Protein AF-A0A957G9I4-F1 (afdb_monomer_lite)

Structure (mmCIF, N/CA/C/O backbone):
data_AF-A0A957G9I4-F1
#
_entry.id   AF-A0A957G9I4-F1
#
loop_
_atom_site.group_PDB
_atom_site.id
_atom_site.type_symbol
_atom_site.label_atom_id
_atom_site.label_alt_id
_atom_site.label_comp_id
_atom_site.label_asym_id
_atom_site.label_entity_id
_atom_site.label_seq_id
_atom_site.pdbx_PDB_ins_code
_atom_site.Cartn_x
_atom_site.Cartn_y
_atom_site.Cartn_z
_atom_site.occupancy
_atom_site.B_iso_or_equiv
_atom_site.auth_seq_id
_atom_site.auth_comp_id
_atom_site.auth_asym_id
_atom_site.auth_atom_id
_atom_site.pdbx_PDB_model_num
ATOM 1 N N . LEU A 1 1 ? 21.755 17.758 -25.705 1.00 54.62 1 LEU A N 1
ATOM 2 C CA . LEU A 1 1 ? 21.112 17.105 -24.542 1.00 54.62 1 LEU A CA 1
ATOM 3 C C . LEU A 1 1 ? 19.600 17.067 -24.757 1.00 54.62 1 LEU A C 1
ATOM 5 O O . LEU A 1 1 ? 18.948 17.982 -24.293 1.00 54.62 1 LEU A O 1
ATOM 9 N N . LEU A 1 2 ? 19.099 16.063 -25.500 1.00 65.62 2 LEU A N 1
ATOM 10 C CA . LEU A 1 2 ? 17.687 15.646 -25.715 1.00 65.62 2 LEU A CA 1
ATOM 11 C C . LEU A 1 2 ? 17.427 15.306 -27.199 1.00 65.62 2 LEU A C 1
ATOM 13 O O . LEU A 1 2 ? 16.726 16.010 -27.914 1.00 65.62 2 LEU A O 1
ATOM 17 N N . GLN A 1 3 ? 17.999 14.191 -27.656 1.00 56.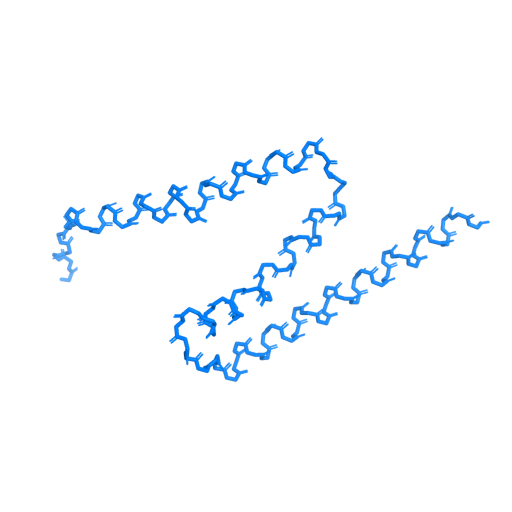16 3 GLN A N 1
ATOM 18 C CA . GLN A 1 3 ? 17.417 13.391 -28.741 1.00 56.16 3 GLN A CA 1
ATOM 19 C C . GLN A 1 3 ? 16.870 12.100 -28.121 1.00 56.16 3 GLN A C 1
ATOM 21 O O . GLN A 1 3 ? 17.311 11.004 -28.446 1.00 56.16 3 GLN A O 1
ATOM 26 N N . GLN A 1 4 ? 15.947 12.223 -27.167 1.00 67.38 4 GLN A N 1
ATOM 27 C CA . GLN A 1 4 ? 15.194 11.067 -26.690 1.00 67.38 4 GLN A CA 1
ATOM 28 C C . GLN A 1 4 ? 14.010 10.904 -27.643 1.00 67.38 4 GLN A C 1
ATOM 30 O O . GLN A 1 4 ? 12.979 11.565 -27.513 1.00 67.38 4 GLN A O 1
ATOM 35 N N . ARG A 1 5 ? 14.235 10.146 -28.721 1.00 70.88 5 ARG A N 1
ATOM 36 C CA . ARG A 1 5 ? 13.174 9.787 -29.662 1.00 70.88 5 ARG A CA 1
ATOM 37 C C . ARG A 1 5 ? 12.302 8.762 -28.953 1.00 70.88 5 ARG A C 1
ATOM 39 O O . ARG A 1 5 ? 12.807 7.724 -2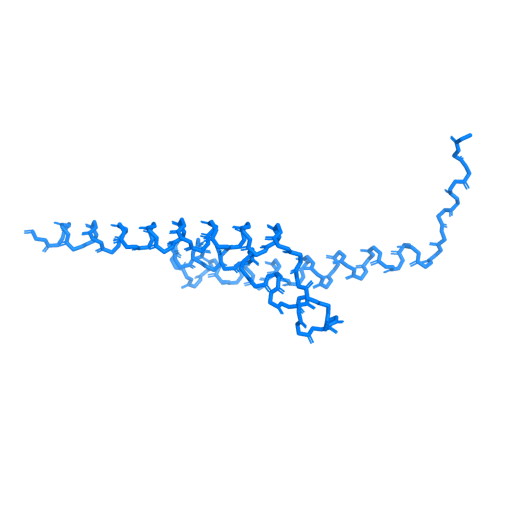8.552 1.00 70.88 5 ARG A O 1
ATOM 46 N N . TRP A 1 6 ? 11.030 9.098 -28.772 1.00 78.31 6 TRP A N 1
ATOM 47 C CA . TRP A 1 6 ? 10.057 8.204 -28.162 1.00 78.31 6 TRP A CA 1
ATOM 48 C C . TRP A 1 6 ? 9.889 6.985 -29.055 1.00 78.31 6 TRP A C 1
ATOM 50 O O . TRP A 1 6 ? 9.397 7.090 -30.181 1.00 78.31 6 TRP A O 1
ATOM 60 N N . GLU A 1 7 ? 10.324 5.838 -28.556 1.00 86.50 7 GLU A N 1
ATOM 61 C CA . GLU A 1 7 ? 10.158 4.577 -29.258 1.00 86.50 7 GLU A CA 1
ATOM 62 C C . GLU A 1 7 ? 8.750 4.037 -28.993 1.00 86.50 7 GLU A C 1
ATOM 64 O O . GLU A 1 7 ? 8.213 4.146 -27.887 1.00 86.50 7 GLU A O 1
ATOM 69 N N . TRP A 1 8 ? 8.142 3.382 -29.985 1.00 91.00 8 TRP A N 1
ATOM 70 C CA . TRP A 1 8 ? 6.804 2.786 -29.836 1.00 91.00 8 TRP A CA 1
ATOM 71 C C . TRP A 1 8 ? 6.710 1.823 -28.648 1.00 91.00 8 TRP A C 1
ATOM 73 O O . TRP A 1 8 ? 5.650 1.663 -28.048 1.00 91.00 8 TRP A O 1
ATOM 83 N N . ARG A 1 9 ? 7.841 1.217 -28.274 1.00 91.06 9 ARG A N 1
ATOM 84 C CA . ARG A 1 9 ? 7.975 0.356 -27.098 1.00 91.06 9 ARG A CA 1
ATOM 85 C C . ARG A 1 9 ? 7.721 1.102 -25.790 1.00 91.06 9 ARG A C 1
ATOM 87 O O . ARG A 1 9 ? 7.042 0.566 -24.923 1.00 91.06 9 ARG A O 1
ATOM 94 N N . GLU A 1 10 ? 8.242 2.316 -25.652 1.00 92.56 10 GLU A N 1
ATOM 95 C CA . GLU A 1 10 ? 8.088 3.138 -24.445 1.00 92.56 10 GLU A CA 1
ATOM 96 C C . GLU A 1 10 ? 6.639 3.595 -24.299 1.00 92.56 10 GLU A C 1
ATOM 98 O O . GLU A 1 10 ? 6.048 3.462 -23.229 1.00 92.56 10 GLU A O 1
ATOM 103 N N . VAL A 1 11 ? 6.037 4.037 -25.408 1.00 92.44 11 VAL A N 1
ATOM 104 C CA . VAL A 1 11 ? 4.615 4.400 -25.465 1.00 92.44 11 VAL A CA 1
ATOM 105 C C . VAL A 1 11 ? 3.743 3.214 -25.055 1.00 92.44 11 VAL A C 1
ATOM 107 O O . VAL A 1 11 ? 2.821 3.367 -24.255 1.00 92.44 11 VAL A O 1
ATOM 110 N N . LEU A 1 12 ? 4.059 2.015 -25.549 1.00 94.56 12 LEU A N 1
ATOM 111 C CA . LEU A 1 12 ? 3.315 0.805 -25.216 1.00 94.56 12 LEU A CA 1
ATOM 112 C C . LEU A 1 12 ? 3.478 0.413 -23.739 1.00 94.56 12 LEU A C 1
ATOM 114 O O . LEU A 1 12 ? 2.488 0.072 -23.098 1.00 94.56 12 LEU A O 1
ATOM 118 N N . ILE A 1 13 ? 4.687 0.518 -23.175 1.00 94.25 13 ILE A N 1
ATOM 119 C CA . ILE A 1 13 ? 4.932 0.283 -21.741 1.00 94.25 13 ILE A CA 1
ATOM 120 C C . ILE A 1 13 ? 4.120 1.267 -20.895 1.00 94.25 13 ILE A C 1
ATOM 122 O O . ILE A 1 13 ? 3.428 0.842 -19.975 1.00 94.25 13 ILE A O 1
ATOM 126 N N . ILE A 1 14 ? 4.144 2.560 -21.223 1.00 93.88 14 ILE A N 1
ATOM 127 C CA . ILE A 1 14 ? 3.394 3.584 -20.482 1.00 93.88 14 ILE A CA 1
ATOM 128 C C . ILE A 1 14 ? 1.891 3.325 -20.555 1.00 93.88 14 ILE A C 1
ATOM 130 O O . ILE A 1 14 ? 1.212 3.434 -19.538 1.00 93.88 14 ILE A O 1
ATOM 134 N N . LEU A 1 15 ? 1.363 2.945 -21.722 1.00 95.38 15 LEU A N 1
ATOM 135 C CA . LEU A 1 15 ? -0.053 2.602 -21.863 1.00 95.38 15 LEU A CA 1
ATOM 136 C C . LEU A 1 15 ? -0.424 1.379 -21.024 1.00 95.38 15 LEU A C 1
ATOM 138 O O . LEU A 1 15 ? -1.449 1.396 -20.346 1.00 95.38 15 LEU A O 1
ATOM 142 N N . VAL A 1 16 ? 0.409 0.336 -21.031 1.00 95.75 16 VAL A N 1
ATOM 143 C CA . VAL A 1 16 ? 0.163 -0.873 -20.236 1.00 95.75 16 VAL A CA 1
ATOM 144 C C . VAL A 1 16 ? 0.216 -0.559 -18.743 1.00 95.75 16 VAL A C 1
ATOM 146 O O . VAL A 1 16 ? -0.720 -0.912 -18.031 1.00 95.75 16 VAL A O 1
ATOM 149 N N . LEU A 1 17 ? 1.244 0.144 -18.263 1.00 94.00 17 LEU A N 1
ATOM 150 C CA . LEU A 1 17 ? 1.329 0.547 -16.856 1.00 94.00 17 LEU A CA 1
ATOM 151 C C . LEU A 1 17 ? 0.158 1.473 -16.482 1.00 94.00 17 LEU A C 1
ATOM 153 O O . LEU A 1 17 ? -0.529 1.242 -15.493 1.00 94.00 17 LEU A O 1
ATOM 157 N N . GLY A 1 18 ? -0.165 2.463 -17.311 1.00 94.94 18 GLY A N 1
ATOM 158 C CA . GLY A 1 18 ? -1.276 3.380 -17.061 1.00 94.94 18 GLY A CA 1
ATOM 159 C C . GLY A 1 18 ? -2.633 2.677 -16.971 1.00 94.94 18 GLY A C 1
ATOM 160 O O . GLY A 1 18 ? -3.400 2.935 -16.047 1.00 94.94 18 GLY A O 1
ATOM 161 N N . LEU A 1 19 ? -2.933 1.759 -17.892 1.00 95.81 19 LEU A N 1
ATOM 162 C CA . LEU A 1 19 ? -4.229 1.078 -17.935 1.00 95.81 19 LEU A CA 1
ATOM 163 C C . LEU A 1 19 ? -4.329 -0.060 -16.917 1.00 95.81 19 LEU A C 1
ATOM 165 O O . LEU A 1 19 ? -5.326 -0.148 -16.203 1.00 95.81 19 LEU A O 1
ATOM 169 N N . PHE A 1 20 ? -3.314 -0.921 -16.828 1.00 93.25 20 PHE A N 1
ATOM 170 C CA . PHE A 1 20 ? -3.366 -2.113 -15.981 1.00 93.25 20 PHE A CA 1
ATOM 171 C C . PHE A 1 20 ? -2.845 -1.875 -14.567 1.00 93.25 20 PHE A C 1
ATOM 173 O O . PHE A 1 20 ? -3.435 -2.396 -13.625 1.00 93.25 20 PHE A O 1
ATOM 180 N N . GLN A 1 21 ? -1.766 -1.108 -14.393 1.00 90.38 21 GLN A N 1
ATOM 181 C CA . GLN A 1 21 ? -1.181 -0.882 -13.067 1.00 90.38 21 GLN A CA 1
ATOM 182 C C . GLN A 1 21 ? -1.932 0.201 -12.286 1.00 90.38 21 GLN A C 1
ATOM 184 O O . GLN A 1 21 ? -2.054 0.083 -11.073 1.00 90.38 21 GLN A O 1
ATOM 189 N N . LEU A 1 22 ? -2.454 1.233 -12.959 1.00 90.19 22 LEU A N 1
ATOM 190 C CA . LEU A 1 22 ? -3.161 2.344 -12.304 1.00 90.19 22 LEU A CA 1
ATOM 191 C C . LEU A 1 22 ? -4.668 2.341 -12.588 1.00 90.19 22 LEU A C 1
ATOM 193 O O . LEU A 1 22 ? -5.475 2.384 -11.661 1.00 90.19 22 LEU A O 1
ATOM 197 N N . GLY A 1 23 ? -5.065 2.260 -13.859 1.00 94.38 23 GLY A N 1
ATOM 198 C CA . GLY A 1 23 ? -6.466 2.372 -14.271 1.00 94.38 23 GLY A CA 1
ATOM 199 C C . GLY A 1 23 ? -7.351 1.254 -13.722 1.00 94.38 23 GLY A C 1
ATOM 200 O O . GLY A 1 23 ? -8.414 1.517 -13.160 1.00 94.38 23 GLY A O 1
ATOM 201 N N . PHE A 1 24 ? -6.908 0.003 -13.837 1.00 94.75 24 PHE A N 1
ATOM 202 C CA . PHE A 1 24 ? -7.681 -1.152 -13.388 1.00 94.75 24 PHE A CA 1
ATOM 203 C C . PHE A 1 24 ? -7.894 -1.184 -11.859 1.00 94.75 24 PHE A C 1
ATOM 205 O O . PHE A 1 24 ? -9.053 -1.288 -11.438 1.00 94.75 24 PHE A O 1
ATOM 212 N N . PRO A 1 25 ? -6.863 -1.003 -11.005 1.00 90.94 25 PRO A N 1
ATOM 213 C CA . PRO A 1 25 ? -7.067 -0.844 -9.566 1.00 90.94 25 PRO A CA 1
ATOM 214 C C . PRO A 1 25 ? -7.968 0.337 -9.215 1.00 90.94 25 PRO A C 1
ATOM 216 O O . PRO A 1 25 ? -8.792 0.218 -8.312 1.00 90.94 25 PRO A O 1
ATOM 219 N N . PHE A 1 26 ? -7.887 1.449 -9.952 1.00 91.00 26 PHE A N 1
ATOM 220 C CA . PHE A 1 26 ? -8.764 2.595 -9.723 1.00 91.00 26 PHE A CA 1
ATOM 221 C C . PHE A 1 26 ? -10.237 2.266 -10.000 1.00 91.00 26 PHE A C 1
ATOM 223 O O . PHE A 1 26 ? -11.107 2.629 -9.208 1.00 91.00 26 PHE A O 1
ATOM 230 N N . LEU A 1 27 ? -10.545 1.515 -11.063 1.00 94.12 27 LEU A N 1
ATOM 231 C CA . LEU A 1 27 ? -11.913 1.046 -11.316 1.00 94.12 27 LEU A CA 1
ATOM 232 C C . LEU A 1 27 ? -12.423 0.179 -10.157 1.00 94.12 27 LEU A C 1
ATOM 234 O O . LEU A 1 27 ? -13.504 0.439 -9.626 1.00 94.12 27 LEU A O 1
ATOM 238 N N . LEU A 1 28 ? -11.626 -0.792 -9.703 1.00 91.62 28 LEU A N 1
ATOM 239 C CA . LEU A 1 28 ? -11.952 -1.612 -8.529 1.00 91.62 28 LEU A CA 1
ATOM 240 C C . LEU A 1 28 ? -12.162 -0.753 -7.275 1.00 91.62 28 LEU A C 1
ATOM 242 O O . LEU A 1 28 ? -13.123 -0.959 -6.534 1.00 91.62 28 LEU A O 1
ATOM 246 N N . TYR A 1 29 ? -11.315 0.255 -7.076 1.00 89.19 29 TYR A N 1
ATOM 247 C CA . TYR A 1 29 ? -11.393 1.187 -5.959 1.00 89.19 29 TYR A CA 1
ATOM 248 C C . TYR A 1 29 ? -12.683 2.019 -5.985 1.00 89.19 29 TYR A C 1
ATOM 250 O O . TYR A 1 29 ? -13.354 2.150 -4.963 1.00 89.19 29 TYR A O 1
ATOM 258 N N . THR A 1 30 ? -13.111 2.510 -7.153 1.00 91.50 30 THR A N 1
ATOM 259 C CA . THR A 1 30 ? -14.401 3.218 -7.284 1.00 91.50 30 THR A CA 1
ATOM 260 C C . THR A 1 30 ? -15.603 2.326 -6.973 1.00 91.50 30 THR A C 1
ATOM 262 O O . THR A 1 30 ? -16.591 2.793 -6.403 1.00 91.50 30 THR A O 1
ATOM 265 N N . VAL A 1 31 ? -15.527 1.031 -7.292 1.00 92.62 31 VAL A N 1
ATOM 266 C CA . VAL A 1 31 ? -16.559 0.054 -6.916 1.00 92.62 31 VAL A CA 1
ATOM 267 C C . VAL A 1 31 ? -16.534 -0.207 -5.410 1.00 92.62 31 VAL A C 1
ATOM 269 O O . VAL A 1 31 ? -17.596 -0.251 -4.784 1.00 92.62 31 VAL A O 1
ATOM 272 N N . ALA A 1 32 ? -15.346 -0.331 -4.816 1.00 89.06 32 ALA A N 1
ATOM 273 C CA . ALA A 1 32 ? -15.166 -0.503 -3.378 1.00 89.06 32 ALA A CA 1
ATOM 274 C C . ALA A 1 32 ? -15.716 0.698 -2.592 1.00 89.06 32 ALA A C 1
ATOM 276 O O . ALA A 1 32 ? -16.423 0.502 -1.608 1.00 89.06 32 ALA A O 1
ATOM 277 N N . LEU A 1 33 ? -15.515 1.925 -3.086 1.00 89.88 33 LEU A N 1
ATOM 278 C CA . LEU A 1 33 ? -16.074 3.160 -2.519 1.00 89.88 33 LEU A CA 1
ATOM 279 C C . LEU A 1 33 ? -17.598 3.153 -2.370 1.00 89.88 33 LEU A C 1
ATOM 281 O O . LEU A 1 33 ? -18.127 3.791 -1.467 1.00 89.88 33 LEU A O 1
ATOM 285 N N . ARG A 1 34 ? -18.318 2.427 -3.231 1.00 90.12 34 ARG A N 1
ATOM 286 C CA . ARG A 1 34 ? -19.784 2.315 -3.147 1.00 90.12 34 ARG A CA 1
ATOM 287 C C . ARG A 1 34 ? -20.260 1.287 -2.121 1.00 90.12 34 ARG A C 1
ATOM 289 O O . ARG A 1 34 ? -21.447 1.263 -1.811 1.00 90.12 34 ARG A O 1
ATOM 296 N N . ARG A 1 35 ? -19.376 0.399 -1.655 1.00 88.25 35 ARG A N 1
ATOM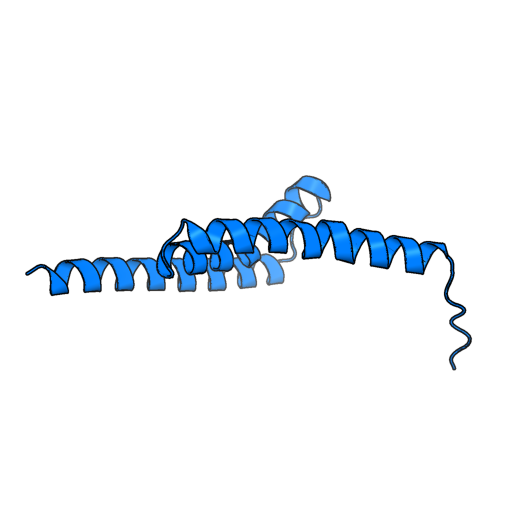 297 C CA . ARG A 1 35 ? -19.722 -0.757 -0.809 1.00 88.25 35 ARG A CA 1
ATOM 298 C C . ARG A 1 35 ? -19.098 -0.696 0.582 1.00 88.25 35 ARG A C 1
ATOM 300 O O . ARG A 1 35 ? -19.694 -1.217 1.517 1.00 88.25 35 ARG A O 1
ATOM 307 N N . LEU A 1 36 ? -17.920 -0.093 0.703 1.00 89.06 36 LEU A N 1
ATOM 308 C CA . LEU A 1 36 ? -17.127 -0.044 1.924 1.00 89.06 36 LEU A CA 1
ATOM 309 C C . LEU A 1 36 ? -17.267 1.306 2.628 1.00 89.06 36 LEU A C 1
ATOM 311 O O . LEU A 1 36 ? -17.467 2.348 2.000 1.00 89.06 36 LEU A O 1
ATOM 315 N N . ARG A 1 37 ? -17.128 1.295 3.953 1.00 86.56 37 ARG A N 1
ATOM 316 C CA . ARG A 1 37 ? -17.098 2.522 4.761 1.00 86.56 37 ARG A CA 1
ATOM 317 C C . ARG A 1 37 ? -15.755 3.231 4.590 1.00 86.56 37 ARG A C 1
ATOM 319 O O . ARG A 1 37 ? -14.737 2.595 4.334 1.00 86.56 37 ARG A O 1
ATOM 326 N N . ALA A 1 38 ? -15.722 4.544 4.833 1.00 81.12 38 ALA A N 1
ATOM 327 C CA . ALA A 1 38 ? -14.500 5.349 4.714 1.00 81.12 38 ALA A CA 1
ATOM 328 C C . ALA A 1 38 ? -13.302 4.742 5.472 1.00 81.12 38 ALA A C 1
ATOM 330 O O . ALA A 1 38 ? -12.192 4.712 4.950 1.00 81.12 38 ALA A O 1
ATOM 331 N N . LEU A 1 39 ? -13.536 4.193 6.669 1.00 78.38 39 LEU A N 1
ATOM 332 C CA . LEU A 1 39 ? -12.493 3.547 7.466 1.00 78.38 39 LEU A CA 1
ATOM 333 C C . LEU A 1 39 ? -11.882 2.321 6.770 1.00 78.38 39 LEU A C 1
ATOM 335 O O . LEU A 1 39 ? -10.664 2.196 6.723 1.00 78.38 39 LEU A O 1
ATOM 339 N N . GLU A 1 40 ? -12.708 1.438 6.214 1.00 82.38 40 GLU A N 1
ATOM 340 C CA . GLU A 1 40 ? -12.257 0.212 5.539 1.00 82.38 40 GLU A CA 1
ATOM 341 C C . GLU A 1 40 ? -11.392 0.549 4.324 1.00 82.38 40 GLU A C 1
ATOM 343 O O . GLU A 1 40 ? -10.351 -0.058 4.093 1.00 82.38 40 GLU A O 1
ATOM 348 N N . ILE A 1 41 ? -11.780 1.587 3.590 1.00 86.44 41 ILE A N 1
ATOM 349 C CA . ILE A 1 41 ? -11.049 2.070 2.422 1.00 86.44 41 ILE A CA 1
ATOM 350 C C . ILE A 1 41 ? -9.698 2.658 2.821 1.00 86.44 41 ILE A C 1
ATOM 352 O O . ILE A 1 41 ? -8.688 2.376 2.178 1.00 86.44 41 ILE A O 1
ATOM 356 N N . MET A 1 42 ? -9.656 3.437 3.905 1.00 82.94 42 MET A N 1
ATOM 357 C CA . MET A 1 42 ? -8.394 3.950 4.434 1.00 82.94 42 MET A CA 1
ATOM 358 C C . MET A 1 42 ? -7.464 2.820 4.874 1.00 82.94 42 MET A C 1
ATOM 360 O O . MET A 1 42 ? -6.264 2.927 4.637 1.00 82.94 42 MET A O 1
ATOM 364 N N . LEU A 1 43 ? -7.998 1.752 5.478 1.00 81.56 43 LEU A N 1
ATOM 365 C CA . LEU A 1 43 ? -7.227 0.565 5.861 1.00 81.56 43 LEU A CA 1
ATOM 366 C C . LEU A 1 43 ? -6.651 -0.155 4.635 1.00 81.56 43 LEU A C 1
ATOM 368 O O . LEU A 1 43 ? -5.473 -0.494 4.624 1.00 81.56 43 LEU A O 1
ATOM 372 N N . ILE A 1 44 ? -7.445 -0.323 3.574 1.00 84.69 44 ILE A N 1
ATOM 373 C CA . ILE A 1 44 ? -6.970 -0.912 2.314 1.00 84.69 44 ILE A CA 1
ATOM 374 C C . ILE A 1 44 ? -5.841 -0.070 1.708 1.00 84.69 44 ILE A C 1
ATOM 376 O O . ILE A 1 44 ? -4.803 -0.618 1.351 1.00 84.69 44 ILE A O 1
ATOM 380 N N . GLN A 1 45 ? -5.995 1.255 1.641 1.00 83.62 45 GLN A N 1
ATOM 381 C CA . GLN A 1 45 ? -4.937 2.131 1.120 1.00 83.62 45 GLN A CA 1
ATOM 382 C C . GLN A 1 45 ? -3.660 2.079 1.960 1.00 83.62 45 GLN A C 1
ATOM 384 O O . GLN A 1 45 ? -2.554 2.155 1.437 1.00 83.62 45 GLN A O 1
ATOM 389 N N . SER A 1 46 ? -3.792 1.909 3.273 1.00 82.81 46 SER A N 1
ATOM 390 C CA . SER A 1 46 ? -2.620 1.797 4.135 1.00 82.81 46 SER A CA 1
ATOM 391 C C . SER A 1 46 ? -1.884 0.460 4.004 1.00 82.81 46 SER A C 1
ATOM 393 O O . SER A 1 46 ? -0.710 0.390 4.369 1.00 82.81 46 SER A O 1
ATOM 395 N N . LEU A 1 47 ? -2.524 -0.576 3.451 1.00 84.00 47 LEU A N 1
ATOM 396 C CA . LEU A 1 47 ? -1.870 -1.846 3.129 1.00 84.00 47 LEU A CA 1
ATOM 397 C C . LEU A 1 47 ? -0.974 -1.763 1.890 1.00 84.00 47 LEU A C 1
ATOM 399 O O . LEU A 1 47 ? -0.014 -2.521 1.800 1.00 84.00 47 LEU A O 1
ATOM 403 N N . GLU A 1 48 ? -1.236 -0.852 0.954 1.00 83.62 48 GLU A N 1
ATOM 404 C CA . GLU A 1 48 ? -0.466 -0.705 -0.289 1.00 83.62 48 GLU A CA 1
ATOM 405 C C . GLU A 1 48 ? 1.062 -0.575 -0.077 1.00 83.62 48 GLU A C 1
ATOM 407 O O . GLU A 1 48 ? 1.814 -1.372 -0.646 1.00 83.62 48 GLU A O 1
ATOM 412 N N . PRO A 1 49 ? 1.573 0.338 0.775 1.00 79.62 49 PRO A N 1
ATOM 413 C CA . PRO A 1 49 ? 3.011 0.455 1.035 1.00 79.62 49 PRO A CA 1
ATOM 414 C C . PRO A 1 49 ? 3.621 -0.763 1.742 1.00 79.62 49 PRO A C 1
ATOM 416 O O . PRO A 1 49 ? 4.828 -0.967 1.650 1.00 79.62 49 PRO A O 1
ATOM 419 N N . ILE A 1 50 ? 2.816 -1.573 2.436 1.00 81.94 50 ILE A N 1
ATOM 420 C CA . ILE A 1 50 ? 3.270 -2.825 3.060 1.00 81.94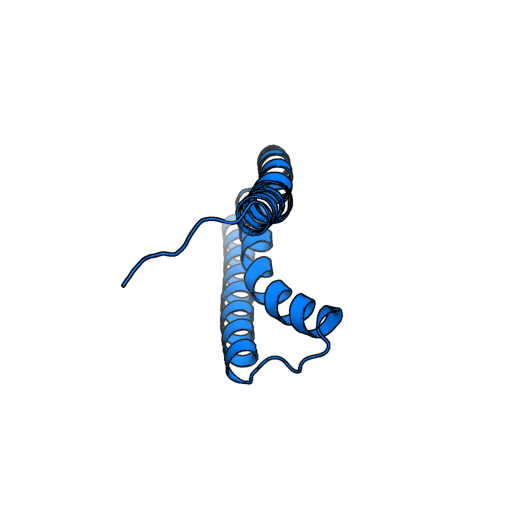 50 ILE A CA 1
ATOM 421 C C . ILE A 1 50 ? 3.342 -3.932 2.007 1.00 81.94 50 ILE A C 1
ATOM 423 O O . ILE A 1 50 ? 4.300 -4.702 1.970 1.00 81.94 50 ILE A O 1
ATOM 427 N N . LEU A 1 51 ? 2.341 -3.997 1.127 1.00 83.94 51 LEU A N 1
ATOM 428 C CA . LEU A 1 51 ? 2.269 -4.983 0.059 1.00 83.94 51 LEU A CA 1
ATOM 429 C C . LEU A 1 51 ? 3.350 -4.760 -1.000 1.00 83.94 51 LEU A C 1
ATOM 431 O O . LEU A 1 51 ? 3.883 -5.740 -1.505 1.00 83.94 51 LEU A O 1
ATOM 435 N N . ASN A 1 52 ? 3.718 -3.516 -1.318 1.00 84.62 52 ASN A N 1
ATOM 436 C CA . ASN A 1 52 ? 4.721 -3.219 -2.348 1.00 84.62 52 ASN A CA 1
ATOM 437 C C . ASN A 1 52 ? 6.063 -3.966 -2.136 1.00 84.62 52 ASN A C 1
ATOM 439 O O . ASN A 1 52 ? 6.463 -4.713 -3.031 1.00 84.62 52 ASN A O 1
ATOM 443 N N . PRO A 1 53 ? 6.742 -3.876 -0.973 1.00 82.62 53 PRO A N 1
ATOM 444 C CA . PRO A 1 53 ? 7.950 -4.662 -0.704 1.00 82.62 53 PRO A CA 1
ATOM 445 C C . PRO A 1 53 ? 7.728 -6.179 -0.712 1.00 82.62 53 PRO A C 1
ATOM 447 O O . PRO A 1 53 ? 8.615 -6.917 -1.135 1.00 82.62 53 PRO A O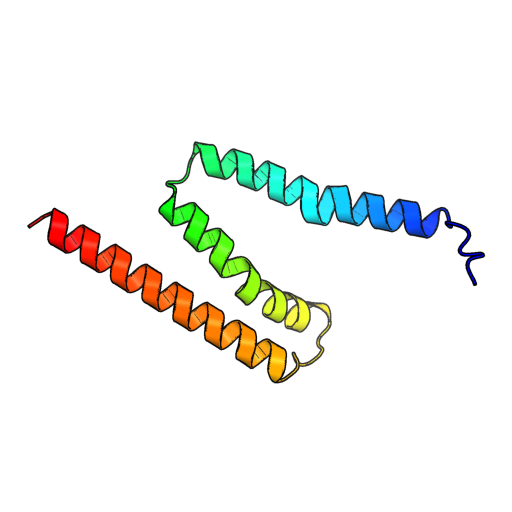 1
ATOM 450 N N . ILE A 1 54 ? 6.551 -6.650 -0.279 1.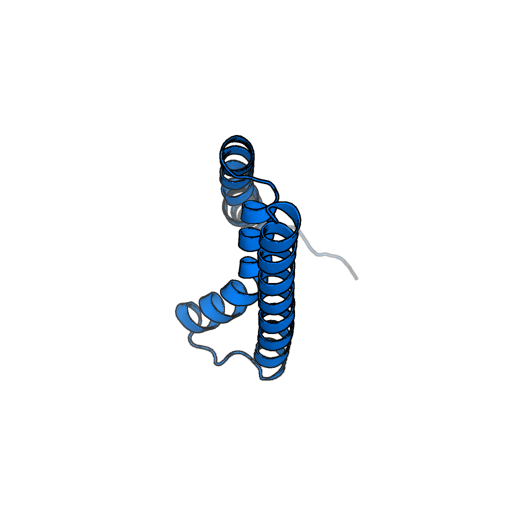00 84.56 54 ILE A N 1
ATOM 451 C CA . ILE A 1 54 ? 6.196 -8.078 -0.299 1.00 84.56 54 ILE A CA 1
ATOM 452 C C . ILE A 1 54 ? 6.101 -8.578 -1.746 1.00 84.56 54 ILE A C 1
ATOM 454 O O . ILE A 1 54 ? 6.674 -9.614 -2.074 1.00 84.56 54 ILE A O 1
ATOM 458 N N . TRP A 1 55 ? 5.430 -7.834 -2.630 1.00 83.69 55 TRP A N 1
ATOM 459 C CA . TRP A 1 55 ? 5.321 -8.175 -4.049 1.00 83.69 55 TRP A CA 1
ATOM 460 C C . TRP A 1 55 ? 6.683 -8.193 -4.740 1.00 83.69 55 TRP A C 1
ATOM 462 O O . TRP A 1 55 ? 6.963 -9.124 -5.491 1.00 83.69 55 TRP A O 1
ATOM 472 N N . VAL A 1 56 ? 7.547 -7.211 -4.459 1.00 84.56 56 VAL A N 1
ATOM 473 C CA . VAL A 1 56 ? 8.914 -7.180 -5.004 1.00 84.56 56 VAL A CA 1
ATOM 474 C C . VAL A 1 56 ? 9.702 -8.406 -4.553 1.00 84.56 56 VAL A C 1
ATOM 476 O O . VAL A 1 56 ? 10.287 -9.087 -5.392 1.00 84.56 56 VAL A O 1
ATOM 479 N N . TYR A 1 57 ? 9.656 -8.738 -3.260 1.00 83.12 57 TYR A N 1
ATOM 480 C CA . TYR A 1 57 ? 10.327 -9.926 -2.734 1.00 83.12 57 TYR A CA 1
ATOM 481 C C . TYR A 1 57 ? 9.830 -11.218 -3.400 1.00 83.12 57 TYR A C 1
ATOM 483 O O . TYR A 1 57 ? 10.636 -12.069 -3.761 1.00 83.12 57 TYR A O 1
ATOM 491 N N . LEU A 1 58 ? 8.518 -11.364 -3.612 1.00 84.50 58 LEU A N 1
ATOM 492 C CA . LEU A 1 58 ? 7.936 -12.572 -4.210 1.00 84.50 58 LEU A CA 1
ATOM 493 C C . LEU A 1 58 ? 8.200 -12.707 -5.716 1.00 84.50 58 LEU A C 1
ATOM 495 O O . LEU A 1 58 ? 8.415 -13.817 -6.194 1.00 84.50 58 LEU A O 1
ATOM 499 N N . VAL A 1 59 ? 8.144 -11.606 -6.472 1.00 85.69 59 VAL A N 1
ATOM 500 C CA . VAL A 1 59 ? 8.224 -11.632 -7.945 1.00 85.69 59 VAL A CA 1
ATOM 501 C C . VAL A 1 59 ? 9.662 -11.533 -8.439 1.00 85.69 59 VAL A C 1
ATOM 503 O O . VAL A 1 59 ? 10.032 -12.206 -9.398 1.00 85.69 59 VAL A O 1
ATOM 506 N N . VAL A 1 60 ? 10.468 -10.683 -7.803 1.00 82.31 60 VAL A N 1
ATOM 507 C CA . VAL A 1 60 ? 11.847 -10.404 -8.226 1.00 82.31 60 VAL A CA 1
ATOM 508 C C . VAL A 1 60 ? 12.841 -11.303 -7.480 1.00 82.31 60 VAL A C 1
ATOM 510 O O . VAL A 1 60 ? 13.965 -11.470 -7.937 1.00 82.31 60 VAL A O 1
ATOM 513 N N . ALA A 1 61 ? 12.437 -11.914 -6.355 1.00 77.50 61 ALA A N 1
ATOM 514 C CA . ALA A 1 61 ? 13.297 -12.707 -5.463 1.00 77.50 61 ALA A CA 1
ATOM 515 C C . ALA A 1 61 ? 14.533 -11.949 -4.935 1.00 77.50 61 ALA A C 1
ATOM 517 O O . ALA A 1 61 ? 15.426 -12.541 -4.325 1.00 77.50 61 ALA A O 1
ATOM 518 N N . GLU A 1 62 ? 14.577 -10.630 -5.125 1.00 74.31 62 GLU A N 1
ATOM 519 C CA . GLU A 1 62 ? 15.582 -9.757 -4.543 1.00 74.31 62 GLU A CA 1
ATOM 520 C C . GLU A 1 62 ? 15.193 -9.425 -3.104 1.00 74.31 62 GLU A C 1
ATOM 522 O O . GLU A 1 62 ? 14.050 -9.068 -2.802 1.00 74.31 62 GLU A O 1
ATOM 527 N N . LEU A 1 63 ? 16.162 -9.557 -2.195 1.00 75.38 63 LEU A N 1
ATOM 528 C CA . LEU A 1 63 ? 15.983 -9.168 -0.803 1.00 75.38 63 LEU A CA 1
ATOM 529 C C . LEU A 1 63 ? 15.666 -7.666 -0.759 1.00 75.38 63 LEU A C 1
ATOM 531 O O . LEU A 1 63 ? 16.492 -6.867 -1.213 1.00 75.38 63 LEU A O 1
ATOM 535 N N . PRO A 1 64 ? 14.500 -7.257 -0.221 1.00 73.00 64 PRO A N 1
ATOM 536 C CA . PRO A 1 64 ? 14.174 -5.848 -0.098 1.00 73.00 64 PRO A CA 1
ATOM 537 C C . PRO A 1 64 ? 15.266 -5.158 0.715 1.00 73.00 64 PRO A C 1
ATOM 539 O O . PRO A 1 64 ? 15.710 -5.659 1.751 1.00 73.00 64 PRO A O 1
ATOM 542 N N . THR A 1 65 ? 15.721 -4.006 0.224 1.00 83.56 65 THR A N 1
ATOM 543 C CA . THR A 1 65 ? 16.786 -3.250 0.884 1.00 83.56 65 THR A CA 1
ATOM 544 C C . THR A 1 65 ? 16.406 -2.943 2.338 1.00 83.56 65 THR A C 1
ATOM 546 O O . THR A 1 65 ? 15.224 -2.738 2.638 1.00 83.56 65 THR A O 1
ATOM 549 N N . PRO A 1 66 ? 17.383 -2.839 3.261 1.00 84.00 66 PRO A N 1
ATOM 550 C CA . PRO A 1 66 ? 17.103 -2.524 4.665 1.00 84.00 66 PRO A CA 1
ATOM 551 C C . PRO A 1 66 ? 16.245 -1.261 4.846 1.00 84.00 66 PRO A C 1
ATOM 553 O O . PRO A 1 66 ? 15.415 -1.188 5.749 1.00 84.00 66 PRO A O 1
ATOM 556 N N . MET A 1 67 ? 16.388 -0.288 3.940 1.00 84.50 67 MET A N 1
ATOM 557 C CA . MET A 1 67 ? 15.591 0.939 3.924 1.00 84.50 67 MET A CA 1
ATOM 558 C C . MET A 1 67 ? 14.110 0.690 3.588 1.00 84.50 67 MET A C 1
ATOM 560 O O . MET A 1 67 ? 13.236 1.295 4.205 1.00 84.50 67 MET A O 1
ATOM 564 N N . ALA A 1 68 ? 13.811 -0.215 2.648 1.00 82.62 68 ALA A N 1
ATOM 565 C CA . ALA A 1 68 ? 12.439 -0.590 2.296 1.00 82.62 68 ALA A CA 1
ATOM 566 C C . ALA A 1 68 ? 11.746 -1.346 3.444 1.00 82.62 68 ALA A C 1
ATOM 568 O O . ALA A 1 68 ? 10.562 -1.130 3.719 1.00 82.62 68 ALA A O 1
ATOM 569 N N . LEU A 1 69 ? 12.498 -2.183 4.164 1.00 82.44 69 LEU A N 1
ATOM 570 C CA . LEU A 1 69 ? 12.018 -2.859 5.372 1.00 82.44 69 LEU A CA 1
ATOM 571 C C . LEU A 1 69 ? 11.729 -1.866 6.505 1.00 82.44 69 LEU A C 1
ATOM 573 O O . LEU A 1 69 ? 10.675 -1.944 7.130 1.00 82.44 69 LEU A O 1
ATOM 577 N N . LEU A 1 70 ? 12.609 -0.887 6.734 1.00 89.06 70 LEU A N 1
ATOM 578 C CA . LEU A 1 70 ? 12.360 0.173 7.718 1.00 89.06 70 LEU A CA 1
ATOM 579 C C . LEU A 1 70 ? 11.132 1.015 7.357 1.00 89.06 70 LEU A C 1
ATOM 581 O O . LEU A 1 70 ? 10.284 1.258 8.214 1.00 89.06 70 LEU A O 1
ATOM 585 N N . GLY A 1 71 ? 11.002 1.425 6.093 1.00 85.38 71 GLY A N 1
ATOM 586 C CA . GLY A 1 71 ? 9.848 2.192 5.623 1.00 85.38 71 GLY A CA 1
ATOM 587 C C . GLY A 1 71 ? 8.529 1.437 5.812 1.00 85.38 71 GLY A C 1
ATOM 588 O O . GLY A 1 71 ? 7.583 1.979 6.384 1.00 85.38 71 GLY A O 1
ATOM 589 N N . SER A 1 72 ? 8.481 0.166 5.406 1.00 83.69 72 SER A N 1
ATOM 590 C CA . SER A 1 72 ? 7.289 -0.674 5.592 1.00 83.69 72 SER A CA 1
ATOM 591 C C . SER A 1 72 ? 6.976 -0.936 7.066 1.00 83.69 72 SER A C 1
ATOM 593 O O . SER A 1 72 ? 5.808 -0.865 7.442 1.00 83.69 72 SER A O 1
ATOM 595 N N . ALA A 1 73 ? 7.983 -1.140 7.921 1.00 87.38 73 ALA A N 1
ATOM 596 C CA . ALA A 1 73 ? 7.791 -1.281 9.364 1.00 87.38 73 ALA A CA 1
ATOM 597 C C . ALA A 1 73 ? 7.186 -0.016 10.001 1.00 87.38 73 ALA A C 1
ATOM 599 O O . ALA A 1 73 ? 6.249 -0.116 10.794 1.00 87.38 73 ALA A O 1
ATOM 600 N N . ILE A 1 74 ? 7.667 1.175 9.625 1.00 88.94 74 ILE A N 1
ATOM 601 C CA . ILE A 1 74 ? 7.127 2.454 10.117 1.00 88.94 74 ILE A CA 1
ATOM 602 C C . ILE A 1 74 ? 5.660 2.609 9.713 1.00 88.94 74 ILE A C 1
ATOM 604 O O . ILE A 1 74 ? 4.817 2.924 10.556 1.00 88.94 74 ILE A O 1
ATOM 608 N N . VAL A 1 75 ? 5.336 2.357 8.441 1.00 85.25 75 VAL A N 1
ATOM 609 C CA . VAL A 1 75 ? 3.954 2.463 7.960 1.00 85.25 75 VAL A CA 1
ATOM 610 C C . VAL A 1 75 ? 3.061 1.428 8.641 1.00 85.25 75 VAL A C 1
ATOM 612 O O . VAL A 1 75 ? 1.990 1.780 9.130 1.00 85.25 75 VAL A O 1
ATOM 615 N N . PHE A 1 76 ? 3.514 0.181 8.763 1.00 85.19 76 PHE A N 1
ATOM 616 C CA . PHE A 1 76 ? 2.779 -0.875 9.455 1.00 85.19 76 PHE A CA 1
ATOM 617 C C . PHE A 1 76 ? 2.432 -0.493 10.900 1.00 85.19 76 PHE A C 1
ATOM 619 O O . PHE A 1 76 ? 1.280 -0.637 11.320 1.00 85.19 76 PHE A O 1
ATOM 626 N N . LEU A 1 77 ? 3.396 0.052 11.649 1.00 88.94 77 LEU A N 1
ATOM 627 C CA . LEU A 1 77 ? 3.177 0.526 13.017 1.00 88.94 77 LEU A CA 1
ATOM 628 C C . LEU A 1 77 ? 2.190 1.696 13.071 1.00 88.94 77 LEU A C 1
ATOM 630 O O . LEU A 1 77 ? 1.279 1.683 13.899 1.00 88.94 77 LEU A O 1
ATOM 634 N N . ALA A 1 78 ? 2.323 2.680 12.180 1.00 86.12 78 ALA A N 1
ATOM 635 C CA . ALA A 1 78 ? 1.422 3.831 12.132 1.00 86.12 78 ALA A CA 1
ATOM 636 C C . ALA A 1 78 ? -0.030 3.415 11.840 1.00 86.12 78 ALA A C 1
ATOM 638 O O . ALA A 1 78 ? -0.968 3.885 12.486 1.00 86.12 78 ALA A O 1
ATOM 639 N N . VAL A 1 79 ? -0.218 2.494 10.896 1.00 81.06 79 VAL A N 1
ATOM 640 C CA . VAL A 1 79 ? -1.533 1.998 10.473 1.00 81.06 79 VAL A CA 1
ATOM 641 C C . VAL A 1 79 ? -2.171 1.152 11.565 1.00 81.06 79 VAL A C 1
ATOM 643 O O . VAL A 1 79 ? -3.339 1.357 11.894 1.00 81.06 79 VAL A O 1
ATOM 646 N N . THR A 1 80 ? -1.397 0.257 12.179 1.00 83.00 80 THR A N 1
ATOM 647 C CA . THR A 1 80 ? -1.855 -0.563 13.307 1.00 83.00 80 THR A CA 1
ATOM 648 C C . THR A 1 80 ? -2.232 0.312 14.502 1.00 83.00 80 THR A C 1
ATOM 650 O O . THR A 1 80 ? -3.293 0.122 15.096 1.00 83.00 80 THR A O 1
ATOM 653 N N . GLY A 1 81 ? -1.410 1.318 14.820 1.00 86.06 81 GLY A N 1
ATOM 654 C CA . GLY A 1 81 ? -1.694 2.286 15.879 1.00 86.06 81 GLY A CA 1
ATOM 655 C C . GLY A 1 81 ? -2.985 3.061 15.621 1.00 86.06 81 GLY A C 1
ATOM 656 O O . GLY A 1 81 ? -3.839 3.141 16.501 1.00 86.06 81 GLY A O 1
ATOM 657 N N . ARG A 1 82 ? -3.180 3.554 14.393 1.00 82.12 82 ARG A N 1
ATOM 658 C CA . ARG A 1 82 ? -4.411 4.247 13.992 1.00 82.12 82 ARG A CA 1
ATOM 659 C C . ARG A 1 82 ? -5.640 3.338 14.050 1.00 82.12 82 ARG A C 1
ATOM 661 O O . ARG A 1 82 ? -6.685 3.753 14.538 1.00 82.12 82 ARG A O 1
ATOM 668 N N . ALA A 1 83 ? -5.529 2.097 13.582 1.00 78.69 83 ALA A N 1
ATOM 669 C CA . ALA A 1 83 ? -6.621 1.130 13.668 1.00 78.69 83 ALA A CA 1
ATOM 670 C C . ALA A 1 83 ? -7.014 0.866 15.131 1.00 78.69 83 ALA A C 1
ATOM 672 O O . ALA A 1 83 ? -8.200 0.834 15.462 1.00 78.69 83 ALA A O 1
ATOM 673 N N . TYR A 1 84 ? -6.023 0.749 16.021 1.00 84.56 84 TYR A N 1
ATOM 674 C CA . TYR A 1 84 ? -6.249 0.572 17.452 1.00 84.56 84 TYR A CA 1
ATOM 675 C C . TYR A 1 84 ? -6.972 1.769 18.088 1.00 84.56 84 TYR A C 1
ATOM 677 O O . TYR A 1 84 ? -7.939 1.571 18.829 1.00 84.56 84 TYR A O 1
ATOM 685 N N . THR A 1 85 ? -6.563 3.006 17.780 1.00 84.25 85 THR A N 1
ATOM 686 C CA . THR A 1 85 ? -7.240 4.203 18.309 1.00 84.25 85 THR A CA 1
ATOM 687 C C . THR A 1 85 ? -8.668 4.316 17.790 1.00 84.25 85 THR A C 1
ATOM 689 O O . THR A 1 85 ? -9.577 4.543 18.582 1.00 84.25 85 THR A O 1
ATOM 692 N N . THR A 1 86 ? -8.903 4.055 16.501 1.00 79.88 86 THR A N 1
ATOM 693 C CA . THR A 1 86 ? -10.253 4.104 15.924 1.00 79.88 86 THR A CA 1
ATOM 694 C C . THR A 1 86 ? -11.199 3.071 16.547 1.00 79.88 86 THR A C 1
ATOM 696 O O . THR A 1 86 ? -12.355 3.387 16.823 1.00 79.88 86 THR A O 1
ATOM 699 N N . ILE A 1 87 ? -10.731 1.848 16.828 1.00 78.50 87 ILE A N 1
ATOM 700 C CA . ILE A 1 87 ? -11.543 0.834 17.528 1.00 78.50 87 ILE A CA 1
ATOM 701 C C . ILE A 1 87 ? -11.884 1.292 18.953 1.00 78.50 87 ILE A C 1
ATOM 703 O O . ILE A 1 87 ? -12.992 1.050 19.440 1.00 78.50 87 ILE A O 1
ATOM 707 N N . ARG A 1 88 ? -10.936 1.945 19.632 1.00 81.50 88 ARG A N 1
ATOM 708 C CA . ARG A 1 88 ? -11.125 2.435 20.997 1.00 81.50 88 ARG A CA 1
ATOM 709 C C . ARG A 1 88 ? -12.140 3.580 21.061 1.00 81.50 88 ARG A C 1
ATOM 711 O O . ARG A 1 88 ? -13.040 3.517 21.892 1.00 81.50 88 ARG A O 1
ATOM 718 N N . GLU A 1 89 ? -12.057 4.547 20.152 1.00 76.31 89 GLU A N 1
ATOM 719 C CA . GLU A 1 89 ? -13.022 5.653 20.041 1.00 76.31 89 GLU A CA 1
ATOM 720 C C . GLU A 1 89 ? -14.447 5.140 19.785 1.00 76.31 89 GLU A C 1
ATOM 722 O O . GLU A 1 89 ? -15.403 5.607 20.400 1.00 76.31 89 GLU A O 1
ATOM 727 N N . HIS A 1 90 ? -14.599 4.111 18.945 1.00 70.62 90 HIS A N 1
ATOM 728 C CA . HIS A 1 90 ? -15.906 3.506 18.674 1.00 70.62 90 HIS A CA 1
ATOM 729 C C . HIS A 1 90 ? -16.515 2.815 19.906 1.00 70.62 90 HIS A C 1
ATOM 731 O O . HIS A 1 90 ? -17.732 2.812 20.076 1.00 70.62 90 HIS A O 1
ATOM 737 N N . LYS A 1 91 ? -15.678 2.237 20.780 1.00 65.62 91 LYS A N 1
ATOM 738 C CA . LYS A 1 91 ? -16.122 1.656 22.057 1.00 65.62 91 LYS A CA 1
ATOM 739 C C . LYS A 1 91 ? -16.498 2.713 23.092 1.00 65.62 91 LYS A C 1
ATOM 741 O O . LYS A 1 91 ? -17.394 2.454 23.888 1.00 65.62 91 LYS A O 1
ATOM 746 N N . GLU A 1 92 ? -15.813 3.854 23.113 1.00 68.50 92 GLU A N 1
ATOM 747 C CA . GLU A 1 92 ? -16.121 4.958 24.031 1.00 68.50 92 GLU A CA 1
ATOM 748 C C . GLU A 1 92 ? -17.409 5.694 23.626 1.00 68.50 92 GLU A C 1
ATOM 750 O O . GLU A 1 92 ? -18.168 6.077 24.502 1.00 68.50 92 GLU A O 1
ATOM 755 N N . ALA A 1 93 ? -17.722 5.797 22.330 1.00 65.81 93 ALA A N 1
ATOM 756 C CA . ALA A 1 93 ? -18.961 6.418 21.842 1.00 65.81 93 ALA A CA 1
ATOM 757 C C . ALA A 1 93 ? -20.245 5.584 22.068 1.00 65.81 93 ALA A C 1
ATOM 759 O O . ALA A 1 93 ? -21.348 6.106 21.925 1.00 65.81 93 ALA A O 1
ATOM 760 N N . LEU A 1 94 ? -20.111 4.286 22.363 1.00 62.75 94 LEU A N 1
ATOM 761 C CA . LEU A 1 94 ? -21.224 3.363 22.645 1.00 62.75 94 LEU A CA 1
ATOM 762 C C . LEU A 1 94 ? -21.446 3.121 24.151 1.00 62.75 94 LEU A C 1
ATOM 764 O O . LEU A 1 94 ? -22.331 2.342 24.509 1.00 62.75 94 LEU A O 1
ATOM 768 N N . ARG A 1 95 ? -20.632 3.735 25.016 1.00 54.25 95 ARG A N 1
ATOM 769 C CA . ARG A 1 95 ? -20.825 3.776 26.473 1.00 54.25 95 ARG A CA 1
ATOM 770 C C . ARG A 1 95 ? -21.507 5.075 26.869 1.00 54.25 95 ARG A C 1
ATOM 772 O O . ARG A 1 95 ? -22.294 5.011 27.835 1.00 54.25 95 ARG A O 1
#

Foldseek 3Di:
DDPPDDDVVNVVVCVCCCCPVPVVVVVVLVVCVVPDDPLVSVLVVLCVLLVVQVCCCVPVVDNPPPVSVVVNVVSVVVSVVVVVVVVVVVVVVVD

pLDDT: mean 83.53, std 8.99, range [54.25, 95.81]

Secondary structure (DSSP, 8-state):
-------HHHHHHHHHIIIIIIIHHHHHHHHHHTTS-HHHHHHHHHHHHHHHHHHHHHHH-PPPPHHHHHHHHHHHHHHHHHHHHHHHHHHHTT-

Radius of gyration: 18.97 Å; chains: 1; bounding box: 42×30×56 Å

Sequence (95 aa):
LLQQRWEWREVLIILVLGLFQLGFPFLLYTVALRRLRALEIMLIQSLEPILNPIWVYLVVAELPTPMALLGSAIVFLAVTGRAYTTIREHKEALR